Protein AF-A0A9X4L716-F1 (afdb_monomer_lite)

Sequence (116 aa):
MSGTELDLYKGDVSGVGSTFTLNDDPTKYSHLIVDISHEGGRHAVVSRVLTGSFLIRDFNLGNSGSGSVLMECYCNLDSTDPTQIELTNSVRIKTDTASGEEYNDLRILRIVGVAK

Radius of gyration: 14.41 Å; chains: 1; bounding box: 36×34×33 Å

Foldseek 3Di:
DAWDKDWQDADKDWDAFDKDFGPDQLQQFPKKWWWKQFLLGIDTAIWHDDPQWIKDWDWHQCPRVQGIKIWIWIWGADPVGRRMTGIHFTWIATPNDRVRDRDTRMITGTMMGTHD

pLDDT: mean 85.68, std 14.58, range [46.66, 98.25]

Secondary structure (DSSP, 8-state):
-PPPEEEEEEEEEESTT-EEE-SS-GGG-SEEEEEEEETTEEEEEEE-EETTEEEEEEEE-STTSS--EEEEEEEEEPSS-TTEEEEEEEEEEESS----------EEEEEEEE--

Organism: NCBI:txid246432

Structure (mmCIF, N/CA/C/O backbone):
data_AF-A0A9X4L716-F1
#
_entry.id   AF-A0A9X4L716-F1
#
loop_
_atom_site.group_PDB
_atom_site.id
_atom_site.type_symbol
_atom_site.label_atom_id
_atom_site.label_alt_id
_atom_site.label_comp_id
_atom_site.label_asym_id
_atom_site.label_entity_id
_atom_site.label_seq_id
_atom_site.pdbx_PDB_ins_code
_atom_site.Cartn_x
_atom_site.Cartn_y
_atom_site.Cartn_z
_atom_site.occupancy
_atom_site.B_iso_or_equiv
_atom_site.auth_seq_id
_atom_site.auth_comp_id
_atom_site.auth_asym_id
_atom_site.auth_atom_id
_atom_site.pdbx_PDB_model_num
ATOM 1 N N . MET A 1 1 ? -6.740 -21.867 12.927 1.00 46.66 1 MET A N 1
ATOM 2 C CA . MET A 1 1 ? -7.485 -20.615 13.161 1.00 46.66 1 MET A CA 1
ATOM 3 C C . MET A 1 1 ? -7.374 -19.815 11.879 1.00 46.66 1 MET A C 1
ATOM 5 O O . MET A 1 1 ? -6.255 -19.521 11.486 1.00 46.66 1 MET A O 1
ATOM 9 N N . SER A 1 2 ? -8.478 -19.624 11.161 1.00 54.56 2 SER A N 1
ATOM 10 C CA . SER A 1 2 ? -8.523 -18.813 9.940 1.00 54.56 2 SER A CA 1
ATOM 11 C C . SER A 1 2 ? -8.708 -17.355 10.347 1.00 54.56 2 SER A C 1
ATOM 13 O O . SER A 1 2 ? -9.721 -17.040 10.972 1.00 54.56 2 SER A O 1
ATOM 15 N N . GLY A 1 3 ? -7.741 -16.493 10.034 1.00 62.00 3 GLY A N 1
ATOM 16 C CA . GLY A 1 3 ? -7.937 -15.049 10.152 1.00 62.00 3 GLY A CA 1
ATOM 17 C C . GLY A 1 3 ? -9.111 -14.609 9.277 1.00 62.00 3 GLY A C 1
ATOM 18 O O . GLY A 1 3 ? -9.407 -15.246 8.264 1.00 62.00 3 GLY A O 1
ATOM 19 N N . THR A 1 4 ? -9.817 -13.558 9.686 1.00 85.06 4 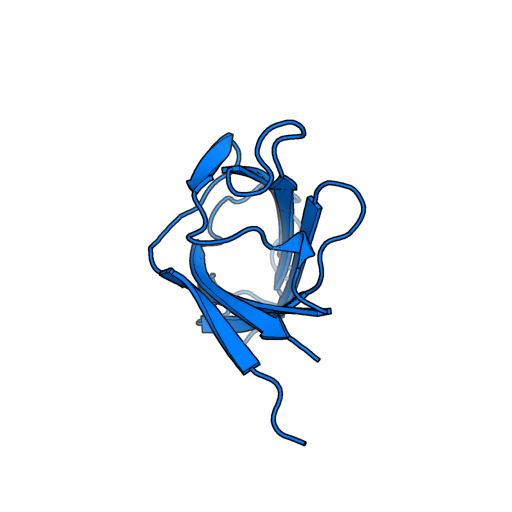THR A N 1
ATOM 20 C CA . THR A 1 4 ? -10.877 -12.974 8.851 1.00 85.06 4 THR A CA 1
ATOM 21 C C . THR A 1 4 ? -10.231 -11.995 7.876 1.00 85.06 4 THR A C 1
ATOM 23 O O . THR A 1 4 ? -9.548 -11.066 8.306 1.00 85.06 4 THR A O 1
ATOM 26 N N . GLU A 1 5 ? -10.425 -12.216 6.578 1.00 92.50 5 GLU A N 1
ATOM 27 C CA . GLU A 1 5 ? -9.950 -11.327 5.514 1.00 92.50 5 GLU A CA 1
ATOM 28 C C . GLU A 1 5 ? -11.080 -10.394 5.056 1.00 92.50 5 GLU A C 1
ATOM 30 O O . GLU A 1 5 ? -12.209 -10.848 4.850 1.00 92.50 5 GLU A O 1
ATOM 35 N N . LEU A 1 6 ? -10.783 -9.104 4.869 1.00 95.62 6 LEU A N 1
ATOM 36 C CA . LEU A 1 6 ? -11.712 -8.123 4.299 1.00 95.62 6 LEU A CA 1
ATOM 37 C C . LEU A 1 6 ? -11.049 -7.309 3.187 1.00 95.62 6 LEU A C 1
ATOM 39 O O . LEU A 1 6 ? -9.940 -6.806 3.345 1.00 95.62 6 LEU A O 1
ATOM 43 N N . ASP A 1 7 ? -11.761 -7.122 2.078 1.00 96.81 7 ASP A N 1
ATOM 44 C CA . ASP A 1 7 ? -11.358 -6.208 1.010 1.00 96.81 7 ASP A CA 1
ATOM 45 C C . ASP A 1 7 ? -11.540 -4.742 1.437 1.00 96.81 7 ASP A C 1
ATOM 47 O O . ASP A 1 7 ? -12.643 -4.190 1.382 1.00 96.81 7 ASP A O 1
ATOM 51 N N . LEU A 1 8 ? -10.439 -4.097 1.824 1.00 97.69 8 LEU A N 1
ATOM 52 C CA . LEU A 1 8 ? -10.413 -2.680 2.188 1.00 97.69 8 LEU A CA 1
ATOM 53 C C . LEU A 1 8 ? -10.408 -1.780 0.957 1.00 97.69 8 LEU A C 1
ATOM 55 O O . LEU A 1 8 ? -10.959 -0.689 0.997 1.00 97.69 8 LEU A O 1
ATOM 59 N N . TYR A 1 9 ? -9.809 -2.227 -0.143 1.00 98.12 9 TYR A N 1
ATOM 60 C CA . TYR A 1 9 ? -9.739 -1.456 -1.380 1.00 98.12 9 TYR A CA 1
ATOM 61 C C . TYR A 1 9 ? -9.660 -2.373 -2.594 1.00 98.12 9 TYR A C 1
ATOM 63 O O . TYR A 1 9 ? -8.963 -3.386 -2.558 1.00 98.12 9 TYR A O 1
ATOM 71 N N . LYS A 1 10 ? -10.338 -1.993 -3.679 1.00 97.38 10 LYS A N 1
ATOM 72 C CA . LYS A 1 10 ? -10.182 -2.555 -5.027 1.00 97.38 10 LYS A CA 1
ATOM 73 C C . LYS A 1 10 ? -10.286 -1.411 -6.021 1.00 97.38 10 LYS A C 1
ATOM 75 O O . LYS A 1 10 ? -11.326 -0.762 -6.095 1.00 97.38 10 LYS A O 1
ATOM 80 N N . GLY A 1 11 ? -9.228 -1.177 -6.778 1.00 94.94 11 GLY A N 1
ATOM 81 C CA . GLY A 1 11 ? -9.158 -0.042 -7.680 1.00 94.94 11 GLY A CA 1
ATOM 82 C C . GLY A 1 11 ? -7.835 0.003 -8.418 1.00 94.94 11 GLY A C 1
ATOM 83 O O . GLY A 1 11 ? -7.259 -1.031 -8.746 1.00 94.94 11 GLY A O 1
ATOM 84 N N . ASP A 1 12 ? -7.403 1.214 -8.722 1.00 94.75 12 ASP A N 1
ATOM 85 C CA . ASP A 1 12 ? -6.195 1.481 -9.481 1.00 94.75 12 ASP A CA 1
ATOM 86 C C . ASP A 1 12 ? -5.743 2.907 -9.178 1.00 94.75 12 ASP A C 1
ATOM 88 O O . ASP A 1 12 ? -6.252 3.873 -9.749 1.00 94.75 12 ASP A O 1
ATOM 92 N N . VAL A 1 13 ? -4.846 3.035 -8.204 1.00 93.81 13 VAL A N 1
ATOM 93 C CA . VAL A 1 13 ? -4.299 4.321 -7.767 1.00 93.81 13 VAL A CA 1
ATOM 94 C C . VAL A 1 13 ? -2.783 4.301 -7.878 1.00 93.81 13 VAL A C 1
ATOM 96 O O . VAL A 1 13 ? -2.133 3.315 -7.528 1.00 93.81 13 VAL A O 1
ATOM 99 N N . SER A 1 14 ? -2.217 5.391 -8.381 1.00 91.38 14 SER A N 1
ATOM 100 C CA . SER A 1 14 ? -0.778 5.553 -8.578 1.00 91.38 14 SER A CA 1
ATOM 101 C C . SER A 1 14 ? -0.362 7.009 -8.470 1.00 91.38 14 SER A C 1
ATOM 103 O O . SER A 1 14 ? -1.172 7.907 -8.696 1.00 91.38 14 SER A O 1
ATOM 105 N N . GLY A 1 15 ? 0.925 7.224 -8.215 1.00 84.00 15 GLY A N 1
ATOM 106 C CA . GLY A 1 15 ? 1.551 8.541 -8.188 1.00 84.00 15 GLY A CA 1
ATOM 107 C C . GLY A 1 15 ? 1.466 9.242 -6.835 1.00 84.00 15 GLY A C 1
ATOM 108 O O . GLY A 1 15 ? 0.467 9.153 -6.123 1.00 84.00 15 GLY A O 1
ATOM 109 N N . VAL A 1 16 ? 2.549 9.935 -6.482 1.00 86.19 16 VAL A N 1
ATOM 110 C CA . VAL A 1 16 ? 2.625 10.772 -5.277 1.00 86.19 16 VAL A CA 1
ATOM 111 C C . VAL A 1 16 ? 1.556 11.870 -5.311 1.00 86.19 16 VAL A C 1
ATOM 113 O O . VAL A 1 16 ? 1.325 12.487 -6.350 1.00 86.19 16 VAL A O 1
ATOM 116 N N . GLY A 1 17 ? 0.919 12.113 -4.166 1.00 88.06 17 GLY A N 1
ATOM 117 C CA . GLY A 1 17 ? -0.176 13.070 -3.991 1.00 88.06 17 GLY A CA 1
ATOM 118 C C . GLY A 1 17 ? -1.554 12.515 -4.356 1.00 88.06 17 GLY A C 1
ATOM 119 O O . GLY A 1 17 ? -2.563 13.169 -4.102 1.00 88.06 17 GLY A O 1
ATOM 120 N N . SER A 1 18 ? -1.626 11.310 -4.931 1.00 92.69 18 SER A N 1
ATOM 121 C CA . SER A 1 18 ? -2.902 10.635 -5.152 1.00 92.69 18 SER A CA 1
ATOM 122 C C . SER A 1 18 ? -3.522 10.205 -3.831 1.00 92.69 18 SER A C 1
ATOM 124 O O . SER A 1 18 ? -2.832 9.727 -2.926 1.00 92.69 18 SER A O 1
ATOM 126 N N . THR A 1 19 ? -4.844 10.316 -3.757 1.00 95.75 19 THR A N 1
ATOM 127 C CA . THR A 1 19 ? -5.628 9.899 -2.599 1.00 95.75 19 THR A CA 1
ATOM 128 C C . THR A 1 19 ? -6.656 8.841 -2.970 1.00 95.75 19 THR A C 1
ATOM 130 O O . THR A 1 19 ? -7.095 8.742 -4.119 1.00 95.75 19 THR A O 1
ATOM 133 N N . PHE A 1 20 ? -7.031 8.018 -1.996 1.00 97.38 20 PHE A N 1
ATOM 134 C CA . PHE A 1 20 ? -8.103 7.038 -2.132 1.00 97.38 20 PHE A CA 1
ATOM 135 C C . PHE A 1 20 ? -8.696 6.689 -0.766 1.00 97.38 20 PHE A C 1
ATOM 137 O O . PHE A 1 20 ? -8.077 6.912 0.272 1.00 97.38 20 PHE A O 1
ATOM 144 N N . THR A 1 21 ? -9.902 6.126 -0.777 1.00 98.25 21 THR A N 1
ATOM 145 C CA . THR A 1 21 ? -10.642 5.774 0.437 1.00 98.25 21 THR A CA 1
ATOM 146 C C . THR A 1 21 ? -10.733 4.259 0.591 1.00 98.25 21 THR A C 1
ATOM 148 O O . THR A 1 21 ? -10.997 3.539 -0.376 1.00 98.25 21 THR A O 1
ATOM 151 N N . LEU A 1 22 ? -10.526 3.779 1.814 1.00 98.12 22 LEU A N 1
ATOM 152 C CA . LEU A 1 22 ? -10.720 2.391 2.216 1.00 98.12 22 LEU A CA 1
ATOM 153 C C . LEU A 1 22 ? -12.161 2.148 2.684 1.00 98.12 22 LEU A C 1
ATOM 155 O O . LEU A 1 22 ? -12.806 3.020 3.256 1.00 98.12 22 LEU A O 1
ATOM 159 N N . ASN A 1 23 ? -12.653 0.927 2.498 1.00 97.75 23 ASN A N 1
ATOM 160 C CA . ASN A 1 23 ? -13.988 0.509 2.932 1.00 97.75 23 ASN A CA 1
ATOM 161 C C . ASN A 1 23 ? -14.110 0.339 4.456 1.00 97.75 23 ASN A C 1
ATOM 163 O O . ASN A 1 23 ? -15.222 0.280 4.976 1.00 97.75 23 ASN A O 1
ATOM 167 N N . ASP A 1 24 ? -12.987 0.200 5.161 1.00 97.19 24 ASP A N 1
ATOM 168 C CA . ASP A 1 24 ? -12.928 0.111 6.619 1.00 97.19 24 ASP A CA 1
ATOM 169 C C . ASP A 1 24 ? -11.572 0.621 7.124 1.00 97.19 24 ASP A C 1
ATOM 171 O O . ASP A 1 24 ? -10.604 0.725 6.368 1.00 97.19 24 ASP A O 1
ATOM 175 N N . ASP A 1 25 ? -11.516 0.936 8.415 1.00 95.94 25 ASP A N 1
ATOM 176 C CA . ASP A 1 25 ? -10.330 1.442 9.096 1.00 95.94 25 ASP A CA 1
ATOM 177 C C . ASP A 1 25 ? -9.209 0.380 9.100 1.00 95.94 25 ASP A C 1
ATOM 179 O O . ASP A 1 25 ? -9.344 -0.667 9.750 1.00 95.94 25 ASP A O 1
ATOM 183 N N . PRO A 1 26 ? -8.077 0.635 8.417 1.00 96.38 26 PRO A N 1
ATOM 184 C CA . PRO A 1 26 ? -6.990 -0.328 8.280 1.00 96.38 26 PRO A CA 1
ATOM 185 C C . PRO A 1 26 ? -6.275 -0.611 9.610 1.00 96.38 26 PRO A C 1
ATOM 187 O O . PRO A 1 26 ? -5.599 -1.633 9.730 1.00 96.38 26 PRO A O 1
ATOM 190 N N . THR A 1 27 ? -6.428 0.246 10.628 1.00 95.19 27 THR A N 1
ATOM 191 C CA . THR A 1 27 ? -5.793 0.074 11.946 1.00 95.19 27 THR A CA 1
ATOM 192 C C . THR A 1 27 ? -6.397 -1.079 12.754 1.00 95.19 27 THR A C 1
ATOM 194 O O . THR A 1 27 ? -5.766 -1.582 13.685 1.00 95.19 27 THR A O 1
ATOM 197 N N . LYS A 1 28 ? -7.593 -1.553 12.373 1.00 94.62 28 LYS A N 1
ATOM 198 C CA . LYS A 1 28 ? -8.270 -2.709 12.986 1.00 94.62 28 LYS A CA 1
ATOM 199 C C . LYS A 1 28 ? -7.627 -4.050 12.619 1.00 94.62 28 LYS A C 1
ATOM 201 O O . LYS A 1 28 ? -7.898 -5.062 13.267 1.00 94.62 28 LYS A O 1
ATOM 206 N N . TYR A 1 29 ? -6.795 -4.076 11.580 1.00 95.31 29 TYR A N 1
ATOM 207 C CA . TYR A 1 29 ? -6.231 -5.296 11.014 1.00 95.31 29 TYR A CA 1
ATOM 208 C C . TYR A 1 29 ? -4.792 -5.498 11.479 1.00 95.31 29 TYR A C 1
ATOM 210 O O . TYR A 1 29 ? -4.017 -4.556 11.626 1.00 95.31 29 TYR A O 1
ATOM 218 N N . SER A 1 30 ? -4.412 -6.756 11.714 1.00 94.44 30 SER A N 1
ATOM 219 C CA . SER A 1 30 ? -3.050 -7.078 12.160 1.00 94.44 30 SER A CA 1
ATOM 220 C C . SER A 1 30 ? -2.037 -6.977 11.020 1.00 94.44 30 SER A C 1
ATOM 222 O O . SER A 1 30 ? -0.876 -6.644 11.254 1.00 94.44 30 SER A O 1
ATOM 224 N N . HIS A 1 31 ? -2.480 -7.275 9.797 1.00 95.56 31 HIS A N 1
ATOM 225 C CA . HIS A 1 31 ? -1.667 -7.226 8.588 1.00 95.56 31 HIS A CA 1
ATOM 226 C C . HIS A 1 31 ? -2.507 -6.709 7.424 1.00 95.56 31 HIS A C 1
ATOM 228 O O . HIS A 1 31 ? -3.730 -6.867 7.406 1.00 95.56 31 HIS A O 1
ATOM 234 N N . LEU A 1 32 ? -1.821 -6.138 6.443 1.00 97.50 32 LEU A N 1
ATOM 235 C CA . LEU A 1 32 ? -2.370 -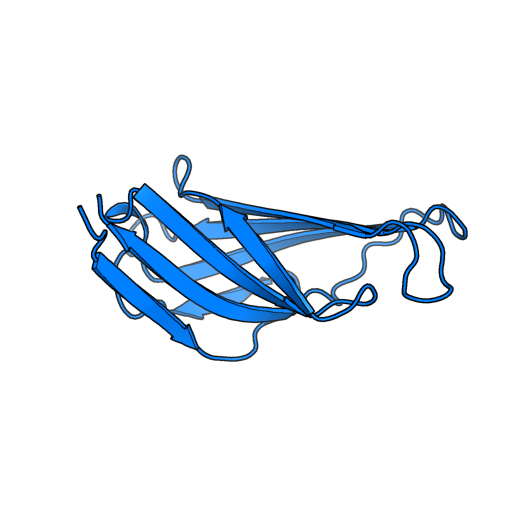5.754 5.155 1.00 97.50 32 LEU A CA 1
ATOM 236 C C . LEU A 1 32 ? -1.685 -6.586 4.072 1.00 97.50 32 LEU A C 1
ATOM 238 O O . LEU A 1 32 ? -0.465 -6.747 4.101 1.00 97.50 32 LEU A O 1
ATOM 242 N N . ILE A 1 33 ? -2.453 -7.088 3.114 1.00 97.38 33 ILE A N 1
ATOM 243 C CA . ILE A 1 33 ? -1.931 -7.637 1.861 1.00 97.38 33 ILE A CA 1
ATOM 244 C C . ILE A 1 33 ? -2.270 -6.628 0.772 1.00 97.38 33 ILE A C 1
ATOM 246 O O . ILE A 1 33 ? -3.437 -6.285 0.589 1.00 97.38 33 ILE A O 1
ATOM 250 N N . VAL A 1 34 ? -1.250 -6.127 0.085 1.00 97.81 34 VA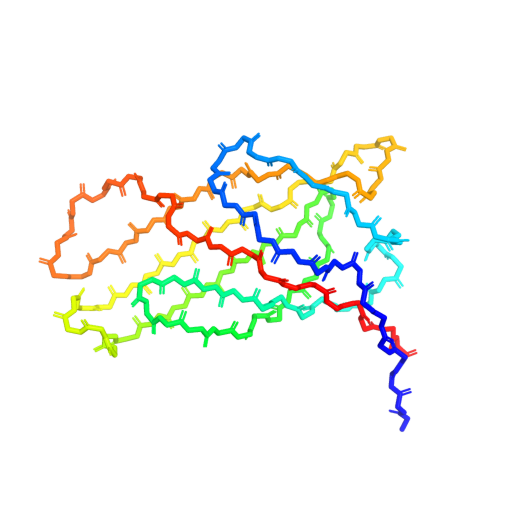L A N 1
ATOM 251 C CA . VAL A 1 34 ? -1.374 -5.079 -0.925 1.00 97.81 34 VAL A CA 1
ATOM 252 C C . VAL A 1 34 ? -0.960 -5.644 -2.274 1.00 97.81 34 VAL A C 1
ATOM 254 O O . VAL A 1 34 ? 0.216 -5.937 -2.492 1.00 97.81 34 VAL A O 1
ATOM 257 N N . ASP A 1 35 ? -1.919 -5.783 -3.182 1.00 97.56 35 ASP A N 1
ATOM 258 C CA . ASP A 1 35 ? -1.637 -6.179 -4.557 1.00 97.56 35 ASP A CA 1
ATOM 259 C C . ASP A 1 35 ? -1.207 -4.940 -5.343 1.00 97.56 35 ASP A C 1
ATOM 261 O O . ASP A 1 35 ? -1.944 -3.951 -5.430 1.00 97.56 35 ASP A O 1
ATOM 265 N N . ILE A 1 36 ? -0.017 -5.005 -5.931 1.00 94.56 36 ILE A N 1
ATOM 266 C CA . ILE A 1 36 ? 0.605 -3.907 -6.665 1.00 94.56 36 ILE A CA 1
ATOM 267 C C . ILE A 1 36 ? 0.971 -4.312 -8.090 1.00 94.56 36 ILE A C 1
ATOM 269 O O . ILE A 1 36 ? 1.159 -5.489 -8.402 1.00 94.56 36 ILE A O 1
ATOM 273 N N . SER A 1 37 ? 1.117 -3.316 -8.958 1.00 91.50 37 SER A N 1
ATOM 274 C CA . SER A 1 37 ? 1.727 -3.459 -10.277 1.00 91.50 37 SER A CA 1
ATOM 275 C C . SER A 1 37 ? 2.796 -2.398 -10.468 1.00 91.50 37 SER A C 1
ATOM 277 O O . SER A 1 37 ? 2.584 -1.232 -10.150 1.00 91.50 37 SER A O 1
ATOM 279 N N . HIS A 1 38 ? 3.927 -2.805 -11.025 1.00 86.62 38 HIS A N 1
ATOM 280 C CA . HIS A 1 38 ? 5.050 -1.938 -11.370 1.00 86.62 38 HIS A CA 1
ATOM 281 C C . HIS A 1 38 ? 5.853 -2.575 -12.510 1.00 86.62 38 HIS A C 1
ATOM 283 O O . HIS A 1 38 ? 5.433 -3.580 -13.085 1.00 86.62 38 HIS A O 1
ATOM 289 N N . GLU A 1 39 ? 7.005 -2.005 -12.853 1.00 81.00 39 GLU A N 1
ATOM 290 C CA . GLU A 1 39 ? 7.851 -2.486 -13.953 1.00 81.00 39 GLU A CA 1
ATOM 291 C C . GLU A 1 39 ? 8.328 -3.940 -13.789 1.00 81.00 39 GLU A C 1
ATOM 293 O O . GLU A 1 39 ? 8.472 -4.657 -14.775 1.00 81.00 39 GLU A O 1
ATOM 298 N N . GLY A 1 40 ? 8.536 -4.4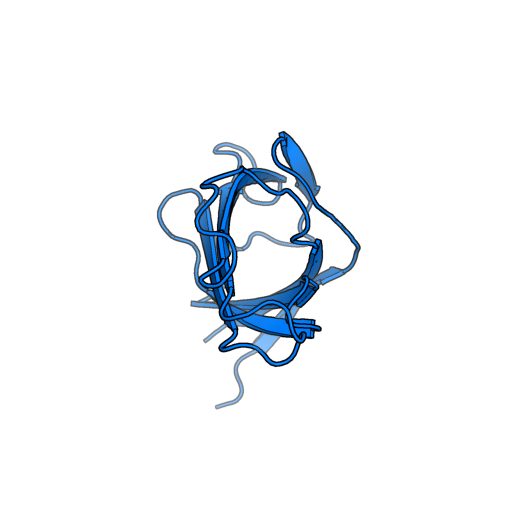03 -12.557 1.00 78.81 40 GLY A N 1
ATOM 299 C CA . GLY A 1 40 ? 8.886 -5.791 -12.261 1.00 78.81 40 GLY A CA 1
ATOM 300 C C . GLY A 1 40 ? 7.720 -6.780 -12.397 1.00 78.81 40 GLY A C 1
ATOM 301 O O . GLY A 1 40 ? 7.944 -7.990 -12.329 1.00 78.81 40 GLY A O 1
ATOM 302 N N . GLY A 1 41 ? 6.494 -6.292 -12.611 1.00 84.56 41 GLY A N 1
ATOM 303 C CA . GLY A 1 41 ? 5.284 -7.092 -12.767 1.00 84.56 41 GLY A CA 1
ATOM 304 C C . GLY A 1 41 ? 4.247 -6.842 -11.671 1.00 84.56 41 GLY A C 1
ATOM 305 O O . GLY A 1 41 ? 4.200 -5.779 -11.052 1.00 84.56 41 GLY A O 1
ATOM 306 N N . ARG A 1 42 ? 3.369 -7.831 -11.464 1.00 91.44 42 ARG A N 1
ATOM 307 C CA . ARG A 1 42 ? 2.329 -7.805 -10.426 1.00 91.44 42 ARG A CA 1
ATOM 308 C C . ARG A 1 42 ? 2.753 -8.618 -9.219 1.00 91.44 42 ARG A C 1
ATOM 310 O O . ARG A 1 42 ? 3.041 -9.804 -9.362 1.00 91.44 42 ARG A O 1
ATOM 317 N N . HIS A 1 43 ? 2.785 -7.984 -8.059 1.00 92.25 43 HIS A N 1
ATOM 318 C CA . HIS A 1 43 ? 3.270 -8.568 -6.814 1.00 92.25 43 HIS A CA 1
ATOM 319 C C . HIS A 1 43 ? 2.224 -8.375 -5.706 1.00 92.25 43 HIS A C 1
ATOM 321 O O . HIS A 1 43 ? 1.402 -7.463 -5.781 1.00 92.25 43 HIS A O 1
ATOM 327 N N . ALA A 1 44 ? 2.277 -9.214 -4.673 1.00 95.38 44 ALA A N 1
ATOM 328 C CA . ALA A 1 44 ? 1.523 -9.027 -3.437 1.00 95.38 44 ALA A CA 1
ATOM 329 C C . ALA A 1 44 ? 2.509 -8.742 -2.299 1.00 95.38 44 ALA A C 1
ATOM 331 O O . ALA A 1 44 ? 3.413 -9.539 -2.043 1.00 95.38 44 ALA A O 1
ATOM 332 N N . VAL A 1 45 ? 2.344 -7.604 -1.627 1.00 95.44 45 VAL A N 1
ATOM 333 C CA . VAL A 1 45 ? 3.225 -7.137 -0.550 1.00 95.44 45 VAL A CA 1
ATOM 334 C C . VAL A 1 45 ? 2.492 -7.235 0.778 1.00 95.44 45 VAL A C 1
ATOM 336 O O . VAL A 1 45 ? 1.366 -6.761 0.912 1.00 95.44 45 VAL A O 1
ATOM 339 N N . VAL A 1 46 ? 3.139 -7.822 1.782 1.00 96.25 46 VAL A N 1
ATOM 340 C CA . VAL A 1 46 ? 2.622 -7.818 3.153 1.00 96.25 46 VAL A CA 1
ATOM 341 C C . VAL A 1 46 ? 3.114 -6.566 3.866 1.00 96.25 46 VAL A C 1
ATOM 343 O O . VAL A 1 46 ? 4.310 -6.283 3.895 1.00 96.25 46 VAL A O 1
ATOM 346 N N . SER A 1 47 ? 2.187 -5.834 4.469 1.00 96.19 47 SER A N 1
ATOM 347 C CA . SER A 1 47 ? 2.460 -4.636 5.253 1.00 96.19 47 SER A CA 1
ATOM 348 C C . SER A 1 47 ? 1.636 -4.629 6.542 1.00 96.19 47 SER A C 1
ATOM 350 O O . SER A 1 47 ? 0.915 -5.576 6.862 1.00 96.19 47 SER A O 1
ATOM 352 N N . ARG A 1 48 ? 1.767 -3.558 7.317 1.00 95.25 48 ARG A N 1
ATOM 353 C CA . ARG A 1 48 ? 0.950 -3.271 8.496 1.00 95.25 48 ARG A CA 1
ATOM 354 C C . ARG A 1 48 ? 0.878 -1.767 8.707 1.00 95.25 48 ARG A C 1
ATOM 356 O O . ARG A 1 48 ? 1.817 -1.054 8.349 1.00 95.25 48 ARG A O 1
ATOM 363 N N . VAL A 1 49 ? -0.183 -1.304 9.358 1.00 96.31 49 VAL A N 1
ATOM 364 C CA . VAL A 1 49 ? -0.262 0.093 9.786 1.00 96.31 49 VAL A CA 1
ATOM 365 C C . VAL A 1 49 ? 0.755 0.356 10.904 1.00 96.31 49 VAL A C 1
ATOM 367 O O . VAL A 1 49 ? 0.842 -0.376 11.891 1.00 96.31 49 VAL A O 1
ATOM 370 N N . LEU A 1 50 ? 1.546 1.408 10.725 1.00 90.50 50 LEU A N 1
ATOM 371 C CA . LEU A 1 50 ? 2.526 1.981 11.638 1.00 90.50 50 LEU A CA 1
ATOM 372 C C . LEU A 1 50 ? 2.178 3.458 11.826 1.00 90.50 50 LEU A C 1
ATOM 374 O O . LEU A 1 50 ? 2.217 4.199 10.854 1.00 90.50 50 LEU A O 1
ATOM 378 N N . THR A 1 51 ? 1.855 3.881 13.051 1.00 87.25 51 THR A N 1
ATOM 379 C CA . THR A 1 51 ? 1.619 5.284 13.464 1.00 87.25 51 THR A CA 1
ATOM 380 C C . THR A 1 51 ? 1.246 6.239 12.315 1.00 87.25 51 THR A C 1
ATOM 382 O O . THR A 1 51 ? 2.066 7.042 11.880 1.00 87.25 51 THR A O 1
ATOM 385 N N . GLY A 1 52 ? 0.016 6.120 11.803 1.00 93.25 52 GLY A N 1
ATOM 386 C CA . GLY A 1 52 ? -0.516 7.015 10.766 1.00 93.25 52 GLY A CA 1
ATOM 387 C C . GLY A 1 52 ? -0.075 6.723 9.326 1.00 93.25 52 GLY A C 1
ATOM 388 O O . GLY A 1 52 ? -0.332 7.535 8.451 1.00 93.25 52 GLY A O 1
ATOM 389 N N . SER A 1 53 ? 0.576 5.595 9.043 1.00 96.12 53 SER A N 1
ATOM 390 C CA . SER A 1 53 ? 0.946 5.194 7.677 1.00 96.12 53 SER A CA 1
ATOM 391 C C . SER A 1 53 ? 1.049 3.673 7.530 1.00 96.12 53 SER A C 1
ATOM 393 O O . SER A 1 53 ? 1.080 2.945 8.518 1.00 96.12 53 SER A O 1
ATOM 395 N N . PHE A 1 54 ? 1.150 3.156 6.312 1.00 96.38 54 PHE A N 1
ATOM 396 C CA . PHE A 1 54 ? 1.746 1.845 6.046 1.00 96.38 54 PHE A CA 1
ATOM 397 C C . PHE A 1 54 ? 2.705 1.946 4.859 1.00 96.38 54 PHE A C 1
ATOM 399 O O . PHE A 1 54 ? 2.544 2.795 3.985 1.00 96.38 54 PHE A O 1
ATOM 406 N N . LEU A 1 55 ? 3.728 1.091 4.839 1.00 94.50 55 LEU A N 1
ATOM 407 C CA . LEU A 1 55 ? 4.770 1.107 3.812 1.00 94.50 55 LEU A CA 1
ATOM 408 C C . LEU A 1 55 ? 4.555 -0.038 2.827 1.00 94.50 55 LEU A C 1
ATOM 410 O O . LEU A 1 55 ? 4.457 -1.199 3.228 1.00 94.50 55 LEU A O 1
ATOM 414 N N . ILE A 1 56 ? 4.562 0.281 1.542 1.00 93.81 56 ILE A N 1
ATOM 415 C CA . ILE A 1 56 ? 4.746 -0.689 0.470 1.00 93.81 56 ILE A CA 1
ATOM 416 C C . ILE A 1 56 ? 6.225 -0.647 0.104 1.00 93.81 56 ILE A C 1
ATOM 418 O O . ILE A 1 56 ? 6.725 0.385 -0.334 1.00 93.81 56 ILE A O 1
ATOM 422 N N . ARG A 1 57 ? 6.934 -1.758 0.301 1.00 91.56 57 ARG A N 1
ATOM 423 C CA . ARG A 1 57 ? 8.323 -1.924 -0.131 1.00 91.56 57 ARG A CA 1
ATOM 424 C C . ARG A 1 57 ? 8.439 -3.244 -0.865 1.00 91.56 57 ARG A C 1
ATOM 426 O O . ARG A 1 57 ? 8.127 -4.286 -0.295 1.00 91.56 57 ARG A O 1
ATOM 433 N N . ASP A 1 58 ? 8.896 -3.189 -2.104 1.00 90.75 58 ASP A N 1
ATOM 434 C CA . ASP A 1 58 ? 9.021 -4.363 -2.957 1.00 90.75 58 ASP A CA 1
ATOM 435 C C . ASP A 1 58 ? 10.315 -4.309 -3.763 1.00 90.75 58 ASP A C 1
ATOM 437 O O . ASP A 1 58 ? 10.750 -3.241 -4.197 1.00 90.75 58 ASP A O 1
ATOM 441 N N . PHE A 1 59 ? 10.945 -5.470 -3.925 1.00 85.94 59 PHE A N 1
ATOM 442 C CA . PHE A 1 59 ? 12.226 -5.601 -4.604 1.00 85.94 59 PHE A CA 1
ATOM 443 C C . PHE A 1 59 ? 12.148 -6.695 -5.665 1.00 85.94 59 PHE A C 1
ATOM 445 O O . PHE A 1 59 ? 11.914 -7.864 -5.358 1.00 85.94 59 PHE A O 1
ATOM 452 N N . ASN A 1 60 ? 12.375 -6.318 -6.919 1.00 80.75 60 ASN A N 1
ATOM 453 C CA . ASN A 1 60 ? 12.407 -7.218 -8.062 1.00 80.75 60 ASN A CA 1
ATOM 454 C C . ASN A 1 60 ? 13.840 -7.316 -8.600 1.00 80.75 60 ASN A C 1
ATOM 456 O O . ASN A 1 60 ? 14.454 -6.305 -8.907 1.00 80.75 60 ASN A O 1
ATOM 460 N N . LEU A 1 61 ? 14.378 -8.528 -8.740 1.00 76.81 61 LEU A N 1
ATOM 461 C CA . LEU A 1 61 ? 15.764 -8.777 -9.170 1.00 76.81 61 LEU A CA 1
ATOM 462 C C . LEU A 1 61 ? 15.944 -8.909 -10.699 1.00 76.81 61 LEU A C 1
ATOM 464 O O . LEU A 1 61 ? 16.869 -9.574 -11.158 1.00 76.81 61 LEU A O 1
ATOM 468 N N . GLY A 1 62 ? 15.079 -8.284 -11.502 1.00 62.31 62 GLY A N 1
ATOM 469 C CA . GLY A 1 62 ? 15.290 -8.161 -12.948 1.00 62.31 62 GLY A CA 1
ATOM 470 C C . GLY A 1 62 ? 14.519 -9.138 -13.820 1.00 62.31 62 GLY A C 1
ATOM 471 O O . GLY A 1 62 ? 15.013 -9.560 -14.863 1.00 62.31 62 GLY A O 1
ATOM 472 N N . ASN A 1 63 ? 13.268 -9.427 -13.461 1.00 57.81 63 ASN A N 1
ATOM 473 C CA . ASN A 1 63 ? 12.369 -10.176 -14.345 1.00 57.81 63 ASN A CA 1
ATOM 474 C C . ASN A 1 63 ? 11.834 -9.336 -15.532 1.00 57.81 63 ASN A C 1
ATOM 476 O O . ASN A 1 63 ? 11.023 -9.820 -16.316 1.00 57.81 63 ASN A O 1
ATOM 480 N N . SER A 1 64 ? 12.263 -8.074 -15.659 1.00 57.28 64 SER A N 1
ATOM 481 C CA . SER A 1 64 ? 11.765 -7.092 -16.634 1.00 57.28 64 SER A CA 1
ATOM 482 C C . SER A 1 64 ? 12.761 -6.724 -17.743 1.00 57.28 64 SER A C 1
ATOM 484 O O . SER A 1 64 ? 12.430 -5.932 -18.619 1.00 57.28 64 SER A O 1
ATOM 486 N N . GLY A 1 65 ? 13.985 -7.269 -17.730 1.00 60.06 65 GLY A N 1
ATOM 487 C CA . GLY A 1 65 ? 15.038 -6.873 -18.677 1.00 60.06 65 GLY A CA 1
ATOM 488 C C . GLY A 1 65 ? 15.654 -5.489 -18.409 1.00 60.06 65 GLY A C 1
ATOM 489 O O . GLY A 1 65 ? 16.490 -5.050 -19.192 1.00 60.06 65 GLY A O 1
ATOM 490 N N . SER A 1 66 ? 15.279 -4.829 -17.305 1.00 63.34 66 SER A N 1
ATOM 491 C CA . SER A 1 66 ? 15.743 -3.488 -16.892 1.00 63.34 66 SER A CA 1
ATOM 492 C C . SER A 1 66 ? 16.470 -3.495 -15.538 1.00 63.34 66 SER A C 1
ATOM 494 O O . SER A 1 66 ? 16.332 -2.578 -14.730 1.00 63.34 66 SER A O 1
ATOM 496 N N . GLY A 1 67 ? 17.195 -4.581 -15.251 1.00 71.88 67 GLY A N 1
ATOM 497 C CA . GLY A 1 67 ? 17.941 -4.748 -14.002 1.00 71.88 67 GLY A CA 1
ATOM 498 C C . GLY A 1 67 ? 17.062 -4.903 -12.756 1.00 71.88 67 GLY A C 1
ATOM 499 O O . GLY A 1 67 ? 15.854 -5.116 -12.839 1.00 71.88 67 GLY A O 1
ATOM 500 N N . SER A 1 68 ? 17.686 -4.837 -11.580 1.00 77.75 68 SER A N 1
ATOM 501 C CA . SER A 1 68 ? 16.978 -4.924 -10.304 1.00 77.75 68 SER A CA 1
ATOM 502 C C . SER A 1 68 ? 16.291 -3.601 -9.980 1.00 77.75 68 SER A C 1
ATOM 504 O O . SER A 1 68 ? 16.888 -2.538 -10.150 1.00 77.75 68 SER A O 1
ATOM 506 N N . VAL A 1 69 ? 15.067 -3.682 -9.465 1.00 78.44 69 VAL A N 1
ATOM 507 C CA . VAL A 1 69 ? 14.205 -2.558 -9.107 1.00 78.44 69 VAL A CA 1
ATOM 508 C C . VAL A 1 69 ? 13.832 -2.654 -7.628 1.00 78.44 69 VAL A C 1
ATOM 510 O O . VAL A 1 69 ? 13.256 -3.653 -7.204 1.00 78.44 69 VAL A O 1
ATOM 513 N N . LEU A 1 70 ? 14.133 -1.616 -6.846 1.00 82.38 70 LEU A N 1
ATOM 514 C CA . LEU A 1 70 ? 13.544 -1.396 -5.518 1.00 82.38 70 LEU A CA 1
ATOM 515 C C . LEU A 1 70 ? 12.499 -0.298 -5.626 1.00 82.38 70 LEU A C 1
ATOM 517 O O . LEU A 1 70 ? 12.834 0.768 -6.145 1.00 82.38 70 LEU A O 1
ATOM 521 N N . MET A 1 71 ? 11.294 -0.521 -5.098 1.00 85.25 71 MET A N 1
ATOM 522 C CA . MET A 1 71 ? 10.348 0.569 -4.881 1.00 85.25 71 MET A CA 1
ATOM 523 C C . MET A 1 71 ? 9.850 0.662 -3.451 1.00 85.25 71 MET A C 1
ATOM 525 O O . MET A 1 71 ? 9.686 -0.338 -2.748 1.00 85.25 71 MET A O 1
ATOM 529 N N . GLU A 1 72 ? 9.571 1.899 -3.061 1.00 88.44 72 GLU A N 1
ATOM 530 C CA . GLU A 1 72 ? 9.040 2.270 -1.758 1.00 88.44 72 GLU A CA 1
ATOM 531 C C . GLU A 1 72 ? 7.891 3.258 -1.948 1.00 88.44 72 GLU A C 1
ATOM 533 O O . GLU A 1 72 ? 8.012 4.181 -2.750 1.00 88.44 72 GLU A O 1
ATOM 538 N N . CYS A 1 73 ? 6.785 3.054 -1.231 1.00 91.12 73 CYS A N 1
ATOM 539 C CA . CYS A 1 73 ? 5.643 3.960 -1.201 1.00 91.12 73 CYS A CA 1
ATOM 540 C C . CYS A 1 73 ? 5.020 4.025 0.190 1.00 91.12 73 CYS A C 1
ATOM 542 O O . CYS A 1 73 ? 4.619 3.002 0.751 1.00 91.12 73 CYS A O 1
ATOM 544 N N . TYR A 1 74 ? 4.930 5.232 0.742 1.00 92.75 74 TYR A N 1
ATOM 545 C CA . TYR A 1 74 ? 4.273 5.487 2.017 1.00 92.75 74 TYR A CA 1
ATOM 546 C C . TYR A 1 74 ? 2.810 5.831 1.765 1.00 92.75 74 TYR A C 1
ATOM 548 O O . TYR A 1 74 ? 2.488 6.806 1.093 1.00 92.75 74 TYR A O 1
ATOM 556 N N . CYS A 1 75 ? 1.919 5.029 2.325 1.00 95.62 75 CYS A N 1
ATOM 557 C CA . CYS A 1 75 ? 0.487 5.271 2.318 1.00 95.62 75 CYS A CA 1
ATOM 558 C C . CYS A 1 75 ? 0.117 5.910 3.657 1.00 95.62 75 CYS A C 1
ATOM 560 O O . CYS A 1 75 ? 0.016 5.205 4.662 1.00 95.62 75 CYS A O 1
ATOM 562 N N . ASN A 1 76 ? -0.017 7.233 3.691 1.00 97.00 76 ASN A N 1
ATOM 563 C CA . ASN A 1 76 ? -0.329 7.973 4.910 1.00 97.00 76 ASN A CA 1
ATOM 564 C C . ASN A 1 76 ? -1.830 7.979 5.149 1.00 97.00 76 ASN A C 1
ATOM 566 O O . ASN A 1 76 ? -2.601 8.204 4.224 1.00 97.00 76 ASN A O 1
ATOM 570 N N . LEU A 1 77 ? -2.223 7.742 6.392 1.00 97.81 77 LEU A N 1
ATOM 571 C CA . LEU A 1 77 ? -3.604 7.791 6.841 1.00 97.81 77 LEU A CA 1
ATOM 572 C C . LEU A 1 77 ? -3.910 9.218 7.290 1.00 97.81 77 LEU A C 1
ATOM 574 O O . LEU A 1 77 ? -3.101 9.832 7.994 1.00 97.81 77 LEU A O 1
ATOM 578 N N . ASP A 1 78 ? -5.093 9.723 6.953 1.00 96.81 78 ASP A N 1
ATOM 579 C CA . ASP A 1 78 ? -5.580 10.947 7.577 1.00 96.81 78 ASP A CA 1
ATOM 580 C C . ASP A 1 78 ? -5.777 10.736 9.091 1.00 96.81 78 ASP A C 1
ATOM 582 O O . ASP A 1 78 ? -6.276 9.711 9.561 1.00 96.81 78 ASP A O 1
ATOM 586 N N . SER A 1 79 ? -5.344 11.723 9.877 1.00 93.94 79 SER A N 1
ATOM 587 C CA . SER A 1 79 ? -5.360 11.647 11.345 1.00 93.94 79 SER A CA 1
ATOM 588 C C . SER A 1 79 ? -6.761 11.692 11.966 1.00 93.94 79 SER A C 1
ATOM 590 O O . SER A 1 79 ? -6.927 11.310 13.126 1.00 93.94 79 SER A O 1
ATOM 592 N N . THR A 1 80 ? -7.753 12.175 11.219 1.00 95.19 80 THR A N 1
ATOM 593 C CA . THR A 1 80 ? -9.151 12.302 11.644 1.00 95.19 80 THR A CA 1
ATOM 594 C C . THR A 1 80 ? -10.042 11.223 11.036 1.00 95.19 80 THR A C 1
ATOM 596 O O . THR A 1 80 ? -10.985 10.785 11.695 1.00 95.19 80 THR A O 1
ATOM 599 N N . ASP A 1 81 ? -9.712 10.750 9.833 1.00 97.12 81 ASP A N 1
ATOM 600 C CA . ASP A 1 81 ? -10.355 9.626 9.154 1.00 97.12 81 ASP A CA 1
ATOM 601 C C . ASP A 1 81 ? -9.303 8.645 8.592 1.00 97.12 81 ASP A C 1
ATOM 603 O O . ASP A 1 81 ? -8.868 8.782 7.447 1.00 97.12 81 ASP A O 1
ATOM 607 N N . PRO A 1 82 ? -8.937 7.595 9.354 1.00 96.81 82 PRO A N 1
ATOM 608 C CA . PRO A 1 82 ? -7.943 6.599 8.945 1.00 96.81 82 PRO A CA 1
ATOM 609 C C . PRO A 1 82 ? -8.269 5.831 7.655 1.00 96.81 82 PRO A C 1
ATOM 611 O O . PRO A 1 82 ? -7.422 5.084 7.160 1.00 96.81 82 PRO A O 1
ATOM 614 N N . THR A 1 83 ? -9.490 5.958 7.125 1.00 97.88 83 THR A N 1
ATOM 615 C CA . THR A 1 83 ? -9.869 5.358 5.841 1.00 97.88 83 THR A CA 1
ATOM 616 C C . THR A 1 83 ? -9.382 6.169 4.643 1.00 97.88 83 THR A C 1
ATOM 618 O O . THR A 1 83 ? -9.286 5.615 3.549 1.00 97.88 83 THR A O 1
ATOM 621 N N . GLN A 1 84 ? -9.046 7.450 4.824 1.00 98.25 84 GLN A N 1
ATOM 622 C CA . GLN A 1 84 ? -8.473 8.282 3.769 1.00 98.25 84 GLN A CA 1
ATOM 623 C C . GLN A 1 84 ? -6.969 8.071 3.704 1.00 98.25 84 GLN A C 1
ATOM 625 O O . GLN A 1 84 ? -6.264 8.258 4.697 1.00 98.25 84 GLN A O 1
ATOM 630 N N . ILE A 1 85 ? -6.485 7.702 2.522 1.00 98.00 85 ILE A N 1
ATOM 631 C CA . ILE A 1 85 ? -5.079 7.411 2.279 1.00 98.00 85 ILE A CA 1
ATOM 632 C C . ILE A 1 85 ? -4.512 8.395 1.263 1.00 98.00 85 ILE A C 1
ATOM 634 O O . ILE A 1 85 ? -5.111 8.603 0.210 1.00 98.00 85 ILE A O 1
ATOM 638 N N . GLU A 1 86 ? -3.333 8.942 1.547 1.00 96.62 86 GLU A N 1
ATOM 639 C CA . GLU A 1 86 ? -2.507 9.709 0.612 1.00 96.62 86 GLU A CA 1
ATOM 640 C C . GLU A 1 86 ? -1.216 8.948 0.298 1.00 96.62 86 GLU A C 1
ATOM 642 O O . GLU A 1 86 ? -0.520 8.458 1.193 1.00 96.62 86 GLU A O 1
ATOM 647 N N . LEU A 1 87 ? -0.866 8.873 -0.984 1.00 93.56 87 LEU A N 1
ATOM 648 C CA . LEU A 1 87 ? 0.406 8.317 -1.424 1.00 93.56 87 LEU A CA 1
ATOM 649 C C . LEU A 1 87 ? 1.509 9.366 -1.324 1.00 93.56 87 LEU A C 1
ATOM 651 O O . LEU A 1 87 ? 1.496 10.376 -2.024 1.00 93.56 87 LEU A O 1
ATOM 655 N N . THR A 1 88 ? 2.518 9.091 -0.506 1.00 88.62 88 THR A N 1
ATOM 656 C CA . THR A 1 88 ? 3.724 9.912 -0.388 1.00 88.62 88 THR A CA 1
ATOM 657 C C . THR A 1 88 ? 4.968 9.087 -0.692 1.00 88.62 88 THR A C 1
ATOM 659 O O . THR A 1 88 ? 5.020 7.892 -0.407 1.00 88.62 88 THR A O 1
ATOM 662 N N . ASN A 1 89 ? 5.965 9.745 -1.296 1.00 72.50 89 ASN A N 1
ATOM 663 C CA . ASN A 1 89 ? 7.256 9.191 -1.721 1.00 72.50 89 ASN A CA 1
ATOM 664 C C . ASN A 1 89 ? 7.144 7.915 -2.574 1.00 72.50 89 ASN A C 1
ATOM 666 O O . ASN A 1 89 ? 7.036 6.829 -2.024 1.00 72.50 89 ASN A O 1
ATOM 670 N N . SER A 1 90 ? 7.250 8.015 -3.902 1.00 72.25 90 SER A N 1
ATOM 671 C CA . SER A 1 90 ? 7.440 6.848 -4.776 1.00 72.25 90 SER A CA 1
ATOM 672 C C . SER A 1 90 ? 8.869 6.859 -5.317 1.00 72.25 90 SER A C 1
ATOM 674 O O . SER A 1 90 ? 9.177 7.541 -6.291 1.00 72.25 90 SER A O 1
ATOM 676 N N . VAL A 1 91 ? 9.774 6.159 -4.633 1.00 66.88 91 VAL A N 1
ATOM 677 C CA . VAL A 1 91 ? 11.186 6.058 -5.040 1.00 66.88 91 VAL A CA 1
ATOM 678 C C . VAL A 1 91 ? 11.381 4.752 -5.794 1.00 66.88 91 VAL A C 1
ATOM 680 O O . VAL A 1 91 ? 10.941 3.708 -5.319 1.00 66.88 91 VAL A O 1
ATOM 683 N N . ARG A 1 92 ? 12.064 4.802 -6.943 1.00 72.06 92 ARG A N 1
ATOM 684 C CA . ARG A 1 92 ? 12.456 3.637 -7.747 1.00 72.06 92 ARG A CA 1
ATOM 685 C C . ARG A 1 92 ? 13.968 3.642 -7.950 1.00 72.06 92 ARG A C 1
ATOM 687 O O . ARG A 1 92 ? 14.507 4.584 -8.518 1.00 72.06 92 ARG A O 1
ATOM 694 N N . ILE A 1 93 ? 14.658 2.582 -7.533 1.00 70.00 93 ILE A N 1
ATOM 695 C CA . ILE A 1 93 ? 16.103 2.421 -7.769 1.00 70.00 93 ILE A CA 1
ATOM 696 C C . ILE A 1 93 ? 16.314 1.300 -8.777 1.00 70.00 93 ILE A C 1
ATOM 698 O O . ILE A 1 93 ? 15.940 0.164 -8.498 1.00 70.00 93 ILE A O 1
ATOM 702 N N . LYS A 1 94 ? 16.942 1.621 -9.913 1.00 68.19 94 LYS A N 1
ATOM 703 C CA . LYS A 1 94 ? 17.375 0.670 -10.943 1.00 68.19 94 LYS A CA 1
ATOM 704 C C . LYS A 1 94 ? 18.875 0.426 -10.871 1.00 68.19 94 LYS A C 1
ATOM 706 O O . LYS A 1 94 ? 19.651 1.373 -10.762 1.00 68.19 94 LYS A O 1
ATOM 711 N N . THR A 1 95 ? 19.301 -0.831 -10.957 1.00 60.78 95 THR A N 1
ATOM 712 C CA . THR A 1 95 ? 20.735 -1.171 -10.924 1.00 60.78 95 THR A CA 1
ATOM 713 C C . THR A 1 95 ? 21.436 -1.059 -12.281 1.00 60.78 95 THR A C 1
ATOM 715 O O . THR A 1 95 ? 22.662 -1.038 -12.302 1.00 60.78 95 THR A O 1
ATOM 718 N N . ASP A 1 96 ? 20.708 -0.995 -13.402 1.00 56.06 96 ASP A N 1
ATOM 719 C CA . ASP A 1 96 ? 21.279 -0.782 -14.747 1.00 56.06 96 ASP A CA 1
ATOM 720 C C . ASP A 1 96 ? 21.308 0.704 -15.163 1.00 56.06 96 ASP A C 1
ATOM 722 O O . ASP A 1 96 ? 22.195 1.133 -15.897 1.00 56.06 96 ASP A O 1
ATOM 726 N N . THR A 1 97 ? 20.399 1.508 -14.613 1.00 51.28 97 THR A N 1
ATOM 727 C CA . THR A 1 97 ? 20.385 2.969 -14.673 1.00 51.28 97 THR A CA 1
ATOM 728 C C . THR A 1 97 ? 20.287 3.515 -13.251 1.00 51.28 97 THR A C 1
ATOM 730 O O . THR A 1 97 ? 19.198 3.810 -12.760 1.00 51.28 97 THR A O 1
ATOM 733 N N . ALA A 1 98 ? 21.418 3.663 -12.561 1.00 50.06 98 ALA A N 1
ATOM 734 C CA . ALA A 1 98 ? 21.477 4.352 -11.269 1.00 50.06 98 ALA A CA 1
ATOM 735 C C . ALA A 1 98 ? 21.273 5.877 -11.448 1.00 50.06 98 ALA A C 1
ATOM 737 O O . ALA A 1 98 ? 22.127 6.670 -11.063 1.00 50.06 98 ALA A O 1
ATOM 738 N N . SER A 1 99 ? 20.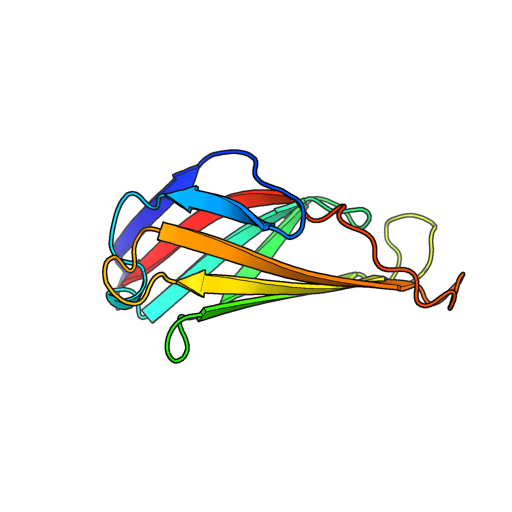183 6.300 -12.101 1.00 53.72 99 SER A N 1
ATOM 739 C CA . SER A 1 99 ? 19.878 7.711 -12.370 1.00 53.72 99 SER A CA 1
ATOM 740 C C . SER A 1 99 ? 19.271 8.426 -11.161 1.00 53.72 99 SER A C 1
ATOM 742 O O . SER A 1 99 ? 19.279 9.651 -11.128 1.00 53.72 99 SER A O 1
ATOM 744 N N . GLY A 1 100 ? 18.779 7.689 -10.155 1.00 51.66 100 GLY A N 1
ATOM 745 C CA . GLY A 1 100 ? 18.167 8.273 -8.954 1.00 51.66 100 GLY A CA 1
ATOM 746 C C . GLY A 1 100 ? 16.900 9.087 -9.238 1.00 51.66 100 GLY A C 1
ATOM 747 O O . GLY A 1 100 ? 16.498 9.893 -8.407 1.00 51.66 100 GLY A O 1
ATOM 748 N N . GLU A 1 101 ? 16.296 8.911 -10.412 1.00 55.75 101 GLU A N 1
ATOM 749 C CA . GLU A 1 101 ? 15.084 9.622 -10.801 1.00 55.75 101 GLU A CA 1
ATOM 750 C C . GLU A 1 101 ? 13.866 9.080 -10.038 1.00 55.75 101 GLU A C 1
ATOM 752 O O . GLU A 1 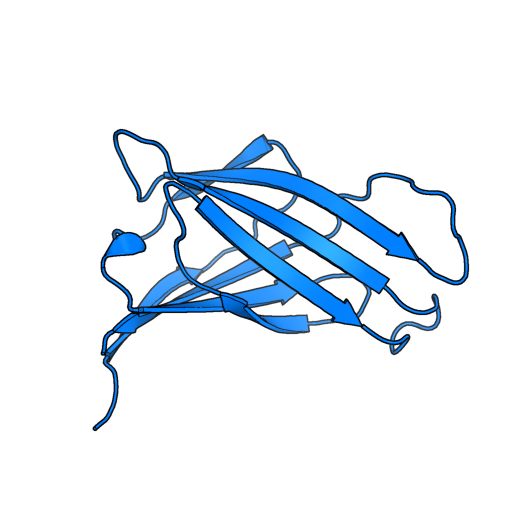101 ? 13.675 7.869 -9.901 1.00 55.75 101 GLU A O 1
ATOM 757 N N . GLU A 1 102 ? 13.031 9.989 -9.536 1.00 54.56 102 GLU A N 1
ATOM 758 C CA . GLU A 1 102 ? 11.742 9.647 -8.940 1.00 54.56 102 GLU A CA 1
ATOM 759 C C . GLU A 1 102 ? 10.776 9.200 -10.047 1.00 54.56 102 GLU A C 1
ATOM 761 O O . GLU A 1 102 ? 10.459 9.960 -10.963 1.00 54.56 102 GLU A O 1
ATOM 766 N N . TYR A 1 103 ? 10.306 7.954 -9.970 1.00 60.66 103 TYR A N 1
ATOM 767 C CA . TYR A 1 103 ? 9.371 7.366 -10.929 1.00 60.66 103 TYR A CA 1
ATOM 768 C C . TYR A 1 103 ? 8.102 6.907 -10.212 1.00 60.66 103 TYR A C 1
ATOM 770 O O . TYR A 1 103 ? 8.161 6.141 -9.254 1.00 60.66 103 TYR A O 1
ATOM 778 N N . ASN A 1 104 ? 6.951 7.318 -10.742 1.00 64.06 104 ASN A N 1
ATOM 779 C CA . ASN A 1 104 ? 5.623 7.140 -10.146 1.00 64.06 104 ASN A CA 1
ATOM 780 C C . ASN A 1 104 ? 4.837 5.936 -10.713 1.00 64.06 104 ASN A C 1
ATOM 782 O O . ASN A 1 104 ? 3.610 5.969 -10.782 1.00 64.06 104 ASN A O 1
ATOM 786 N N . ASP A 1 105 ? 5.523 4.865 -11.123 1.00 76.50 105 ASP A N 1
ATOM 787 C CA . ASP A 1 105 ? 4.898 3.732 -11.835 1.00 76.50 105 ASP A CA 1
ATOM 788 C C . ASP A 1 105 ? 4.280 2.661 -10.913 1.00 76.50 105 ASP A C 1
ATOM 790 O O . ASP A 1 105 ? 3.762 1.651 -11.397 1.00 76.50 105 ASP A O 1
ATOM 794 N N . LEU A 1 106 ? 4.337 2.840 -9.587 1.00 87.19 106 LEU A N 1
ATOM 795 C CA . LEU A 1 106 ? 3.681 1.930 -8.650 1.00 87.19 106 LEU A CA 1
ATOM 796 C C . LEU A 1 106 ? 2.166 2.163 -8.667 1.00 87.19 106 LEU A C 1
ATOM 798 O O . LEU A 1 106 ? 1.684 3.244 -8.325 1.00 87.19 106 LEU A O 1
ATOM 802 N N . ARG A 1 107 ? 1.421 1.110 -8.998 1.00 93.06 107 ARG A N 1
ATOM 803 C CA . ARG A 1 107 ? -0.043 1.065 -8.939 1.00 93.06 107 ARG A CA 1
ATOM 804 C C . ARG A 1 107 ? -0.489 0.149 -7.816 1.00 93.06 107 ARG A C 1
ATOM 806 O O . ARG A 1 107 ? -0.043 -0.996 -7.755 1.00 93.06 107 ARG A O 1
ATOM 813 N N . ILE A 1 108 ? -1.395 0.623 -6.971 1.00 95.62 108 ILE A N 1
ATOM 814 C CA . ILE A 1 108 ? -2.086 -0.187 -5.966 1.00 95.62 108 ILE A CA 1
ATOM 815 C C . ILE A 1 108 ? -3.406 -0.652 -6.568 1.00 95.62 108 ILE A C 1
ATOM 817 O O . ILE A 1 108 ? -4.229 0.162 -6.985 1.00 95.62 108 ILE A O 1
ATOM 821 N N . LEU A 1 109 ? -3.599 -1.968 -6.608 1.00 97.44 109 LEU A N 1
ATOM 822 C CA . LEU A 1 109 ? -4.753 -2.601 -7.243 1.00 97.44 109 LEU A CA 1
ATOM 823 C C . LEU A 1 109 ? -5.787 -3.077 -6.221 1.00 97.44 109 LEU A C 1
ATOM 825 O O . LEU A 1 109 ? -6.995 -3.065 -6.471 1.00 97.44 109 LEU A O 1
ATOM 829 N N . ARG A 1 110 ? -5.313 -3.533 -5.059 1.00 97.88 110 ARG A N 1
ATOM 830 C CA . ARG A 1 110 ? -6.159 -4.086 -4.003 1.00 97.88 110 ARG A CA 1
ATOM 831 C C . ARG A 1 110 ? -5.457 -4.019 -2.656 1.00 97.88 110 ARG A C 1
ATOM 833 O O . ARG A 1 110 ? -4.244 -4.190 -2.585 1.00 97.88 110 ARG A O 1
ATOM 840 N N . ILE A 1 111 ? -6.234 -3.815 -1.597 1.00 98.19 111 ILE A N 1
ATOM 841 C CA . ILE A 1 111 ? -5.770 -3.935 -0.212 1.00 98.19 111 ILE A CA 1
ATOM 842 C C . ILE A 1 111 ? -6.733 -4.848 0.538 1.00 98.19 111 ILE A C 1
ATOM 844 O O . ILE A 1 111 ? -7.943 -4.613 0.545 1.00 98.19 111 ILE A O 1
ATOM 848 N N . VAL A 1 112 ? -6.183 -5.872 1.182 1.00 98.06 112 VAL A N 1
ATOM 849 C CA . VAL A 1 112 ? -6.906 -6.802 2.050 1.00 98.06 112 VAL A CA 1
ATOM 850 C C . VAL A 1 112 ? -6.423 -6.621 3.481 1.00 98.06 112 VAL A C 1
ATOM 852 O O . VAL A 1 112 ? -5.227 -6.706 3.751 1.00 98.06 112 VAL A O 1
ATOM 855 N N . GLY A 1 113 ? -7.354 -6.390 4.399 1.00 97.25 113 GLY A N 1
ATOM 856 C CA . GLY A 1 113 ? -7.104 -6.413 5.832 1.00 97.25 113 GLY A CA 1
ATOM 857 C C . GLY A 1 113 ? -7.222 -7.835 6.367 1.00 97.25 113 GLY A C 1
ATOM 858 O O . GLY A 1 113 ? -8.204 -8.520 6.089 1.00 97.25 113 GLY A O 1
ATOM 859 N N . VAL A 1 114 ? -6.237 -8.277 7.151 1.00 95.81 114 VAL A N 1
ATOM 860 C CA . VAL A 1 114 ? -6.230 -9.597 7.796 1.00 95.81 114 VAL A CA 1
ATOM 861 C C . VAL A 1 114 ? -6.333 -9.423 9.310 1.00 95.81 114 VAL A C 1
ATOM 863 O O . VAL A 1 114 ? -5.405 -8.935 9.969 1.00 95.81 114 VAL A O 1
ATOM 866 N N . ALA A 1 115 ? -7.481 -9.808 9.864 1.00 89.31 115 ALA A N 1
ATOM 867 C CA . ALA A 1 115 ? -7.724 -9.840 11.301 1.00 89.31 115 ALA A CA 1
ATOM 868 C C . ALA A 1 115 ? -7.161 -11.129 11.921 1.00 89.31 115 ALA A C 1
ATOM 870 O O . ALA A 1 115 ? -7.071 -12.166 11.258 1.00 89.31 115 ALA A O 1
ATOM 871 N N . LYS A 1 116 ? -6.758 -11.037 13.190 1.00 72.12 116 LYS A N 1
ATOM 872 C CA . LYS A 1 116 ? -6.185 -12.147 13.959 1.00 72.12 116 LYS A CA 1
ATOM 873 C C . LYS A 1 116 ? -7.218 -13.225 14.286 1.00 72.12 116 LYS A C 1
ATOM 875 O O . LYS A 1 116 ? -8.379 -12.852 14.555 1.00 72.12 116 LYS A O 1
#